Protein AF-A0AAU6WU80-F1 (afdb_monomer)

Secondary structure (DSSP, 8-state):
-PPEE-TTS-EEEEGGGTEEEEE-TTS-EEEEEE-SSS-EEEEEEE-TTS-EEEEPPPEEPP----PPP-

pLDDT: mean 88.8, std 14.7, range [45.41, 98.31]

Solvent-accessible surface area (backbone atoms only — not comparable to full-atom values): 4312 Å² total; per-residue (Å²): 134,72,74,39,60,49,98,87,69,49,66,36,36,36,63,96,64,37,30,38,43,40,62,45,100,82,74,42,71,32,36,40,40,36,61,54,104,70,34,28,33,38,41,41,45,60,48,97,87,66,51,78,74,44,73,50,73,73,42,75,48,80,77,75,76,76,73,78,86,127

Organism: NCBI:txid1854762

Mean predicted aligned error: 6.31 Å

Sequence (70 aa):
MEIKYDVNGNMTEMPDKTMTIRYNYLNLPSVVDMIIDFPFNVEYSYRADGVKLRKKAPVPLPATTRSPLR

Nearest PDB structures (foldseek):
  2fkg-assembly1_A  TM=4.484E-01  e=4.105E-01  Borreliella burgdorferi
  2gu1-assembly1_A  TM=5.470E-01  e=8.719E-01  Vibrio cholerae
  3eex-assembly1_B  TM=4.625E-01  e=2.335E+00  Borreliella burgdorferi
  2af5-assembly1_A  TM=3.870E-01  e=1.748E+00  Borreliella burgdorferi

Radius of gyration: 14.2 Å; Cα contacts (8 Å, |Δi|>4): 118; chains: 1; bounding box: 44×23×30 Å

Foldseek 3Di:
DDFDADPVRQTADDVVQCKGFDADPVRHTQKIWGDPPFTWMWGWDADPVGHTDDIDDTDTDPDPPPDPDD

Structure (mmCIF, N/CA/C/O backbone):
data_AF-A0AAU6WU80-F1
#
_entry.id   AF-A0AAU6WU80-F1
#
loop_
_atom_site.group_PDB
_atom_site.id
_atom_site.type_symbol
_atom_site.label_atom_id
_atom_site.label_alt_id
_atom_site.label_comp_id
_atom_site.label_asym_id
_atom_site.label_entity_id
_atom_site.label_seq_id
_atom_site.pdbx_PDB_ins_code
_atom_site.Cartn_x
_atom_site.Cartn_y
_atom_site.Cartn_z
_atom_site.occupancy
_atom_site.B_iso_or_equiv
_atom_site.auth_seq_id
_atom_site.auth_comp_id
_atom_site.auth_asym_id
_atom_site.auth_atom_id
_atom_site.pdbx_PDB_model_num
ATOM 1 N N . MET A 1 1 ? 6.549 -0.402 -19.931 1.00 78.88 1 MET A N 1
ATOM 2 C CA . MET A 1 1 ? 6.231 -1.284 -18.787 1.00 78.88 1 MET A CA 1
ATOM 3 C C . MET A 1 1 ? 4.781 -1.050 -18.414 1.00 78.88 1 MET A C 1
ATOM 5 O O . MET A 1 1 ? 4.299 0.051 -18.648 1.00 78.88 1 MET A O 1
ATOM 9 N N . GLU A 1 2 ? 4.096 -2.066 -17.908 1.00 92.00 2 GLU A N 1
ATOM 10 C CA . GLU A 1 2 ? 2.658 -2.020 -17.629 1.00 92.00 2 GLU A CA 1
ATOM 11 C C . GLU A 1 2 ? 2.392 -1.858 -16.128 1.00 92.00 2 GLU A C 1
ATOM 13 O O . GLU A 1 2 ? 3.171 -2.341 -15.305 1.00 92.00 2 GLU A O 1
ATOM 18 N N . ILE A 1 3 ? 1.301 -1.173 -15.781 1.00 96.31 3 ILE A N 1
ATOM 19 C CA . ILE A 1 3 ? 0.789 -1.110 -14.409 1.00 96.31 3 ILE A CA 1
ATOM 20 C C . ILE A 1 3 ? 0.125 -2.450 -14.087 1.00 96.31 3 ILE A C 1
ATOM 22 O O . ILE A 1 3 ? -0.732 -2.906 -14.841 1.00 96.31 3 ILE A O 1
ATOM 26 N N . LYS A 1 4 ? 0.493 -3.074 -12.967 1.00 97.62 4 LYS A N 1
ATOM 27 C CA . LYS A 1 4 ? -0.101 -4.353 -12.556 1.00 97.62 4 LYS A CA 1
ATOM 28 C C . LYS A 1 4 ? -1.233 -4.156 -11.564 1.00 97.62 4 LYS A C 1
ATOM 30 O O . LYS A 1 4 ? -1.210 -3.228 -10.754 1.00 97.62 4 LYS A O 1
ATOM 35 N N . TYR A 1 5 ? -2.174 -5.092 -11.597 1.00 97.94 5 TYR A N 1
ATOM 36 C CA . TYR A 1 5 ? -3.334 -5.130 -10.719 1.00 97.94 5 TYR A CA 1
ATOM 37 C C . TYR A 1 5 ? -3.492 -6.517 -10.090 1.00 97.94 5 TYR A C 1
ATOM 39 O O . TYR A 1 5 ? -3.085 -7.521 -10.678 1.00 97.94 5 TYR A O 1
ATOM 47 N N . ASP A 1 6 ? -4.068 -6.574 -8.891 1.00 97.00 6 ASP A N 1
ATOM 48 C CA . ASP A 1 6 ? -4.538 -7.820 -8.285 1.00 97.00 6 ASP A CA 1
ATOM 49 C C . ASP A 1 6 ? -5.939 -8.215 -8.797 1.00 97.00 6 ASP A C 1
ATOM 51 O O . ASP A 1 6 ? -6.569 -7.507 -9.585 1.00 97.00 6 ASP A O 1
ATOM 55 N N . VAL A 1 7 ? -6.446 -9.361 -8.332 1.00 97.56 7 VAL A N 1
ATOM 56 C CA . 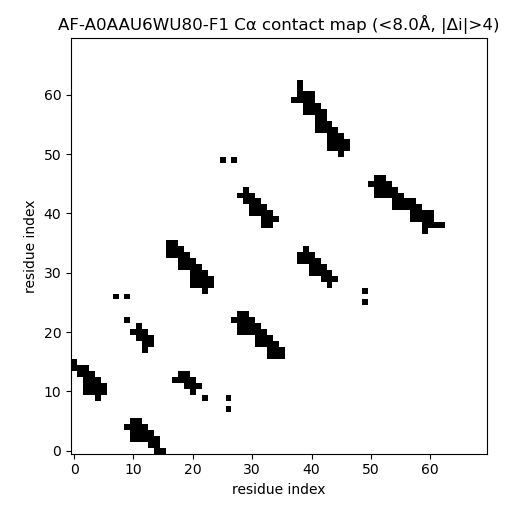VAL A 1 7 ? -7.766 -9.899 -8.716 1.00 97.56 7 VAL A CA 1
ATOM 57 C C . VAL A 1 7 ? -8.948 -9.029 -8.269 1.00 97.56 7 VAL A C 1
ATOM 59 O O . VAL A 1 7 ? -10.035 -9.157 -8.825 1.00 97.56 7 VAL A O 1
ATOM 62 N N . ASN A 1 8 ? -8.744 -8.148 -7.286 1.00 97.12 8 ASN A N 1
ATOM 63 C CA . ASN A 1 8 ? -9.750 -7.206 -6.796 1.00 97.12 8 ASN A CA 1
ATOM 64 C C . ASN A 1 8 ? -9.705 -5.872 -7.564 1.00 97.12 8 ASN A C 1
ATOM 66 O O . ASN A 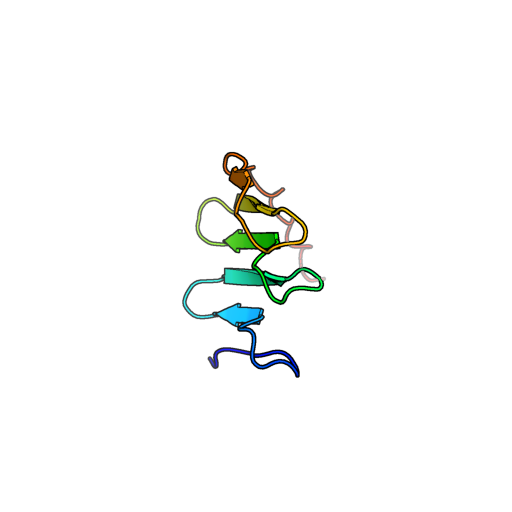1 8 ? -10.501 -4.977 -7.280 1.00 97.12 8 ASN A O 1
ATOM 70 N N . GLY A 1 9 ? -8.784 -5.726 -8.524 1.00 97.56 9 GLY A N 1
ATOM 71 C CA . GLY A 1 9 ? -8.587 -4.506 -9.302 1.00 97.56 9 GLY A CA 1
ATOM 72 C C . GLY A 1 9 ? -7.746 -3.444 -8.591 1.00 97.56 9 GLY A C 1
ATOM 73 O O . GLY A 1 9 ? -7.699 -2.302 -9.052 1.00 97.56 9 GLY A O 1
ATOM 74 N N . ASN A 1 10 ? -7.065 -3.780 -7.492 1.00 98.31 10 ASN A N 1
ATOM 75 C CA . ASN A 1 10 ? -6.140 -2.854 -6.849 1.00 98.31 10 ASN A CA 1
ATOM 76 C C . ASN A 1 10 ? -4.804 -2.830 -7.592 1.00 98.31 10 ASN A C 1
ATOM 78 O O . ASN A 1 10 ? -4.269 -3.875 -7.954 1.00 98.31 10 ASN A O 1
ATOM 82 N N . MET A 1 11 ? -4.225 -1.646 -7.772 1.00 97.62 11 MET A N 1
ATOM 83 C CA . MET A 1 11 ? -2.922 -1.486 -8.420 1.00 97.62 11 MET A CA 1
ATOM 84 C C . MET A 1 11 ? -1.785 -1.974 -7.516 1.00 97.62 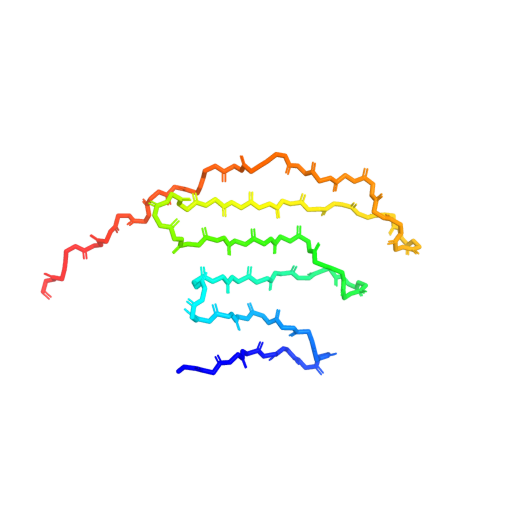11 MET A C 1
ATOM 86 O O . MET A 1 11 ? -1.534 -1.373 -6.479 1.00 97.62 11 MET A O 1
ATOM 90 N N . THR A 1 12 ? -1.043 -3.000 -7.922 1.00 97.19 12 THR A N 1
ATOM 91 C CA . THR A 1 12 ? 0.046 -3.584 -7.120 1.00 97.19 12 THR A CA 1
ATOM 92 C C . THR A 1 12 ? 1.429 -3.062 -7.495 1.00 97.19 12 THR A C 1
ATOM 94 O O . THR A 1 12 ? 2.290 -2.943 -6.622 1.00 97.19 12 THR A O 1
ATOM 97 N N . GLU A 1 13 ? 1.648 -2.701 -8.762 1.00 96.50 13 GLU A N 1
ATOM 98 C CA . GLU A 1 13 ? 2.946 -2.231 -9.258 1.00 96.50 13 GLU A CA 1
ATOM 99 C C . GLU A 1 13 ? 2.789 -1.109 -10.292 1.00 96.50 13 GLU A C 1
ATOM 101 O O . GLU A 1 13 ? 1.972 -1.200 -11.208 1.00 96.50 13 GLU A O 1
ATOM 106 N N . MET A 1 14 ? 3.629 -0.079 -10.176 1.00 94.81 14 MET A N 1
ATOM 107 C CA . MET A 1 14 ? 3.753 1.040 -11.112 1.00 94.81 14 MET A CA 1
ATOM 108 C C . MET A 1 14 ? 5.240 1.192 -11.491 1.00 94.81 14 MET A C 1
ATOM 110 O O . MET A 1 14 ? 5.986 1.898 -10.803 1.00 94.81 14 MET A O 1
ATOM 114 N N . PRO A 1 15 ? 5.712 0.466 -12.527 1.00 91.06 15 PRO A N 1
ATOM 115 C CA . PRO A 1 15 ? 7.145 0.324 -12.797 1.00 91.06 15 PRO A CA 1
ATOM 116 C C . PRO A 1 15 ? 7.846 1.610 -13.247 1.00 91.06 15 PRO A C 1
ATOM 118 O O . PRO A 1 15 ? 9.017 1.802 -12.937 1.00 91.06 15 PRO A O 1
ATOM 121 N N . ASP A 1 16 ? 7.136 2.503 -13.939 1.00 90.00 16 ASP A N 1
ATOM 122 C CA . ASP A 1 16 ? 7.622 3.832 -14.341 1.00 90.00 16 ASP A CA 1
ATOM 123 C C . ASP A 1 16 ? 7.992 4.716 -13.141 1.00 90.00 16 ASP A C 1
ATOM 125 O O . ASP A 1 16 ? 8.846 5.590 -13.260 1.00 90.00 16 ASP A O 1
ATOM 129 N N . LYS A 1 17 ? 7.381 4.461 -11.980 1.00 87.12 17 LYS A N 1
ATOM 130 C CA . LYS A 1 17 ? 7.658 5.163 -10.719 1.00 87.12 17 LYS A CA 1
ATOM 131 C C . LYS A 1 17 ? 8.375 4.297 -9.691 1.00 87.12 17 LYS A C 1
ATOM 133 O O . LYS A 1 17 ? 8.427 4.691 -8.528 1.00 87.12 17 LYS A O 1
ATOM 138 N N . THR A 1 18 ? 8.834 3.108 -10.103 1.00 92.56 18 THR A N 1
ATOM 139 C CA . THR A 1 18 ? 9.465 2.105 -9.231 1.00 92.56 18 THR A CA 1
ATOM 140 C C . THR A 1 18 ? 8.735 1.955 -7.893 1.00 92.56 18 THR A C 1
ATOM 142 O O . THR A 1 18 ? 9.334 1.969 -6.817 1.00 92.56 18 THR A O 1
ATOM 145 N N . MET A 1 19 ? 7.406 1.849 -7.970 1.00 93.56 19 MET A N 1
ATOM 146 C CA . MET A 1 19 ? 6.519 1.860 -6.812 1.00 93.56 19 MET A CA 1
ATOM 147 C C . MET A 1 19 ? 5.707 0.570 -6.738 1.00 93.56 19 MET A C 1
ATOM 149 O O . MET A 1 19 ? 5.177 0.101 -7.749 1.00 93.56 19 MET A O 1
ATOM 153 N N . THR A 1 20 ? 5.552 0.040 -5.527 1.00 95.94 20 THR A N 1
ATOM 154 C CA . THR A 1 20 ? 4.672 -1.099 -5.242 1.00 95.94 20 THR A CA 1
ATOM 155 C C . THR A 1 20 ? 3.714 -0.771 -4.108 1.00 95.94 20 THR A C 1
ATOM 157 O O . THR A 1 20 ? 4.068 -0.050 -3.172 1.00 95.94 20 THR A O 1
ATOM 160 N N . ILE A 1 21 ? 2.497 -1.308 -4.176 1.00 97.19 21 ILE A N 1
ATOM 161 C CA . ILE A 1 21 ? 1.461 -1.073 -3.168 1.00 97.19 21 ILE A CA 1
ATOM 162 C C . ILE A 1 21 ? 0.941 -2.409 -2.655 1.00 97.19 21 ILE A C 1
ATOM 164 O O . ILE A 1 21 ? 0.590 -3.308 -3.417 1.00 97.19 21 ILE A O 1
ATO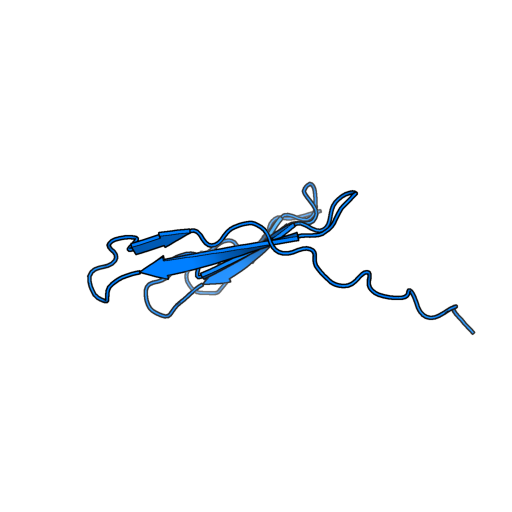M 168 N N . ARG A 1 22 ? 0.873 -2.517 -1.331 1.00 97.50 22 ARG A N 1
ATOM 169 C CA . ARG A 1 22 ? 0.235 -3.618 -0.613 1.00 97.50 22 ARG A CA 1
ATOM 170 C C . ARG A 1 22 ? -1.061 -3.123 0.005 1.00 97.50 22 ARG A C 1
ATOM 172 O O . ARG A 1 22 ? -1.140 -1.980 0.455 1.00 97.50 22 ARG A O 1
ATOM 179 N N . TYR A 1 23 ? -2.056 -3.997 0.061 1.00 98.19 23 TYR A N 1
ATOM 180 C CA . TYR A 1 23 ? -3.395 -3.679 0.547 1.00 98.19 23 TYR A CA 1
ATOM 181 C C . TYR A 1 23 ? -3.754 -4.529 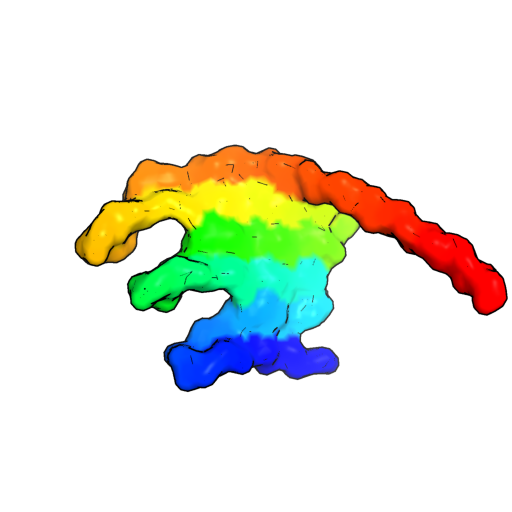1.764 1.00 98.19 23 TYR A C 1
ATOM 183 O O . TYR A 1 23 ? -3.165 -5.582 2.006 1.00 98.19 23 TYR A O 1
ATOM 191 N N . ASN A 1 24 ? -4.692 -4.042 2.573 1.00 96.88 24 ASN A N 1
ATOM 192 C CA . ASN A 1 24 ? -5.322 -4.830 3.630 1.00 96.88 24 ASN A CA 1
ATOM 193 C C . ASN A 1 24 ? -6.599 -5.528 3.117 1.00 96.88 24 ASN A C 1
ATOM 195 O O . ASN A 1 24 ? -7.004 -5.345 1.972 1.00 96.88 24 ASN A O 1
ATOM 199 N N . TYR A 1 25 ? -7.275 -6.281 3.989 1.00 96.06 25 TYR A N 1
ATOM 200 C CA . TYR A 1 25 ? -8.521 -6.995 3.669 1.00 96.06 25 TYR A CA 1
ATOM 201 C C . TYR A 1 25 ? -9.697 -6.099 3.227 1.00 96.06 25 TYR A C 1
ATOM 203 O O . TYR A 1 25 ? -10.685 -6.615 2.718 1.00 96.06 25 TYR A O 1
ATOM 211 N N . LEU A 1 26 ? -9.607 -4.776 3.412 1.00 97.44 26 LEU A N 1
ATOM 212 C CA . LEU A 1 26 ? -10.600 -3.796 2.953 1.00 97.44 26 LEU A CA 1
ATOM 213 C C . LEU A 1 26 ? -10.219 -3.158 1.606 1.00 97.44 26 LEU A C 1
ATOM 215 O O . LEU A 1 26 ? -10.816 -2.154 1.227 1.00 97.44 26 LEU A O 1
ATO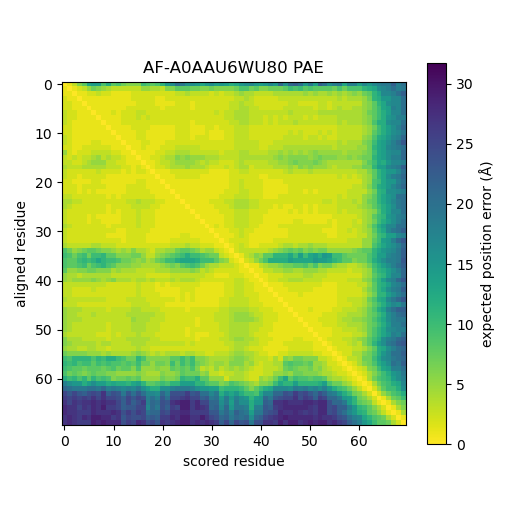M 219 N N . ASN A 1 27 ? -9.205 -3.686 0.908 1.00 98.06 27 ASN A N 1
ATOM 220 C CA . ASN A 1 27 ? -8.641 -3.094 -0.310 1.00 98.06 27 ASN A CA 1
ATOM 221 C C . ASN A 1 27 ? -8.113 -1.659 -0.096 1.00 98.06 27 ASN A C 1
AT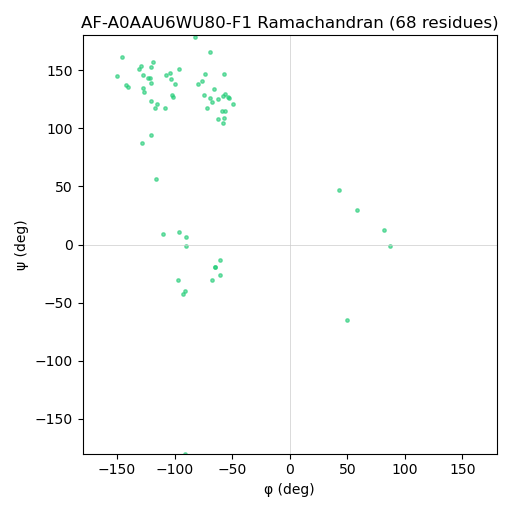OM 223 O O . ASN A 1 27 ? -8.080 -0.840 -1.012 1.00 98.06 27 ASN A O 1
ATOM 227 N N . LEU A 1 28 ? -7.659 -1.336 1.122 1.00 98.19 28 LEU A N 1
ATOM 228 C CA . LEU A 1 28 ? -7.035 -0.047 1.438 1.00 98.19 28 LEU A CA 1
ATOM 229 C C . LEU A 1 28 ? -5.504 -0.184 1.454 1.00 98.19 28 LEU A C 1
ATOM 231 O O . LEU A 1 28 ? -5.007 -1.171 2.007 1.00 98.19 28 LEU A O 1
ATOM 235 N N . PRO A 1 29 ? -4.741 0.783 0.901 1.00 97.75 29 PRO A N 1
ATOM 236 C CA . PRO A 1 29 ? -3.280 0.716 0.867 1.00 97.75 29 PRO A CA 1
ATOM 237 C C . PRO A 1 29 ? -2.692 0.612 2.274 1.00 97.75 29 PRO A C 1
ATOM 239 O O . PRO A 1 29 ? -2.808 1.550 3.053 1.00 97.75 29 PRO A O 1
ATOM 242 N N . SER A 1 30 ? -2.049 -0.500 2.611 1.00 97.75 30 SER A N 1
ATOM 243 C CA . SER A 1 30 ? -1.408 -0.712 3.911 1.00 97.75 30 SER A CA 1
ATOM 244 C C . SER A 1 30 ? 0.051 -0.272 3.895 1.00 97.75 30 SER A C 1
ATOM 246 O O . SER A 1 30 ? 0.505 0.366 4.846 1.00 97.75 30 SER A O 1
ATOM 248 N N . VAL A 1 31 ? 0.767 -0.547 2.803 1.00 96.88 31 VAL A N 1
ATOM 249 C CA . VAL A 1 31 ? 2.154 -0.120 2.612 1.00 96.88 31 VAL A CA 1
ATOM 250 C C . VAL A 1 31 ? 2.379 0.310 1.171 1.00 96.88 31 VAL A C 1
ATOM 252 O O . VAL A 1 31 ? 1.950 -0.371 0.242 1.00 96.88 31 VAL A O 1
ATOM 255 N N . VAL A 1 32 ? 3.066 1.435 0.999 1.00 95.56 32 VAL A N 1
ATOM 256 C CA . VAL A 1 32 ? 3.549 1.920 -0.294 1.00 95.56 32 VAL A CA 1
ATOM 257 C C . VAL A 1 32 ? 5.065 1.957 -0.228 1.00 95.56 32 VAL A C 1
ATOM 259 O O . VAL A 1 32 ? 5.612 2.701 0.584 1.00 95.56 32 VAL A O 1
ATOM 262 N N . ASP A 1 33 ? 5.722 1.165 -1.066 1.00 94.88 33 ASP A N 1
ATOM 263 C CA . ASP A 1 33 ? 7.176 1.146 -1.198 1.00 94.88 33 ASP A CA 1
ATOM 264 C C . ASP A 1 33 ? 7.554 1.948 -2.450 1.00 94.88 33 ASP A C 1
ATOM 266 O O . ASP A 1 33 ? 7.021 1.707 -3.535 1.00 94.88 33 ASP A O 1
ATOM 270 N N . MET A 1 34 ? 8.450 2.921 -2.296 1.00 92.19 34 MET A N 1
ATOM 271 C CA . MET A 1 34 ? 8.998 3.726 -3.383 1.00 92.19 34 MET A CA 1
ATOM 272 C C . MET A 1 34 ? 10.488 3.430 -3.491 1.00 92.19 34 MET A C 1
ATOM 274 O O . MET A 1 34 ? 11.233 3.620 -2.532 1.00 92.19 34 MET A O 1
ATOM 278 N N . ILE A 1 35 ? 10.917 2.946 -4.653 1.00 87.56 35 ILE A N 1
ATOM 279 C CA . ILE A 1 35 ? 12.275 2.456 -4.896 1.00 87.56 35 ILE A CA 1
ATOM 280 C C . ILE A 1 35 ? 12.942 3.357 -5.942 1.00 87.56 35 ILE A C 1
ATOM 282 O O . ILE A 1 35 ? 13.356 2.912 -7.013 1.00 87.56 35 ILE A O 1
ATOM 286 N N . ILE A 1 36 ? 13.000 4.659 -5.658 1.00 82.44 36 ILE A N 1
ATOM 287 C CA . ILE A 1 36 ? 13.705 5.652 -6.479 1.00 82.44 36 ILE A CA 1
ATOM 288 C C . ILE A 1 36 ? 14.659 6.447 -5.595 1.00 82.44 36 ILE A C 1
ATOM 290 O O . ILE A 1 36 ? 14.253 6.839 -4.506 1.00 82.44 36 ILE A O 1
ATOM 294 N N . ASP A 1 37 ? 15.895 6.653 -6.063 1.00 80.88 37 ASP A N 1
ATOM 295 C CA . ASP A 1 37 ? 17.006 7.412 -5.455 1.00 80.88 37 ASP A CA 1
ATOM 296 C C . ASP A 1 37 ? 17.327 7.091 -3.980 1.00 80.88 37 ASP A C 1
ATOM 298 O O . ASP A 1 37 ? 18.388 6.550 -3.670 1.00 80.88 37 ASP A O 1
ATOM 302 N N . PHE A 1 38 ? 16.393 7.376 -3.078 1.00 82.19 38 PHE A N 1
ATOM 303 C CA . PHE A 1 38 ? 16.397 7.037 -1.662 1.00 82.19 38 PHE A CA 1
ATOM 304 C C . PHE A 1 38 ? 15.166 6.180 -1.367 1.00 82.19 38 PHE A C 1
ATOM 306 O O . PHE A 1 38 ? 14.088 6.728 -1.137 1.00 82.19 38 PHE A O 1
ATOM 313 N N . PRO A 1 39 ? 15.284 4.844 -1.397 1.00 89.62 39 PRO A N 1
ATOM 314 C CA . PRO A 1 39 ? 14.124 3.988 -1.264 1.00 89.62 39 PRO A CA 1
ATOM 315 C C . PRO A 1 39 ? 13.520 4.138 0.136 1.00 89.62 39 PRO A C 1
ATOM 317 O O . PRO A 1 39 ? 14.232 4.131 1.142 1.00 89.62 39 PRO A O 1
ATOM 320 N N . PHE A 1 40 ? 12.203 4.277 0.210 1.00 91.00 40 PHE A N 1
ATOM 321 C CA . PHE A 1 40 ? 11.473 4.400 1.467 1.00 91.00 40 PHE A CA 1
ATOM 322 C C . PHE A 1 40 ? 10.115 3.722 1.369 1.00 91.00 40 PHE A C 1
ATOM 324 O O . PHE A 1 40 ? 9.581 3.520 0.277 1.00 91.00 40 PHE A O 1
ATOM 331 N N . ASN A 1 41 ? 9.525 3.424 2.520 1.00 93.62 41 ASN A N 1
ATOM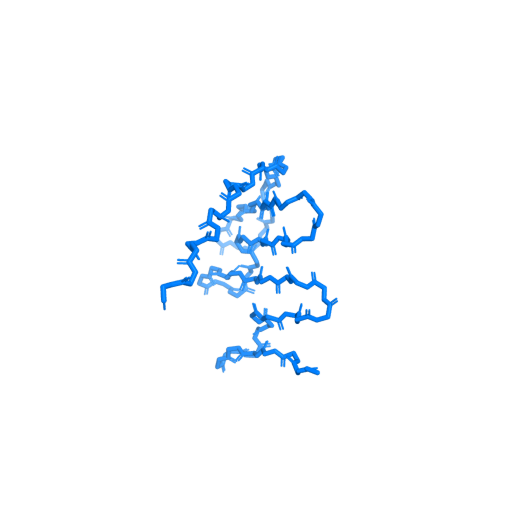 332 C CA . ASN A 1 41 ? 8.143 2.985 2.589 1.00 93.62 41 ASN A CA 1
ATOM 333 C C . ASN A 1 41 ? 7.279 3.914 3.436 1.00 93.62 41 ASN A C 1
ATOM 335 O O . ASN A 1 41 ? 7.744 4.562 4.370 1.00 93.62 41 ASN A O 1
ATOM 339 N N . VAL A 1 42 ? 5.990 3.951 3.117 1.00 94.94 42 VAL A N 1
ATOM 340 C CA . VAL A 1 42 ? 4.962 4.632 3.902 1.00 94.94 42 VAL A CA 1
ATOM 341 C C . VAL A 1 42 ? 3.924 3.610 4.321 1.00 94.94 42 VAL A C 1
ATOM 343 O O . VAL A 1 42 ? 3.312 2.958 3.477 1.00 94.94 42 VAL A O 1
ATOM 346 N N . GLU A 1 43 ? 3.688 3.503 5.624 1.00 97.00 43 GLU A N 1
ATOM 347 C CA . GLU A 1 43 ? 2.663 2.617 6.170 1.00 97.00 43 GLU A CA 1
ATOM 348 C C . GLU A 1 43 ? 1.423 3.395 6.599 1.00 97.00 43 GLU A C 1
ATOM 350 O O . GLU A 1 43 ? 1.506 4.474 7.201 1.00 97.00 43 GLU A O 1
ATOM 355 N N . TYR A 1 44 ? 0.263 2.795 6.365 1.00 97.75 44 TYR A N 1
ATOM 356 C CA . TYR A 1 44 ? -1.025 3.322 6.781 1.00 97.75 44 TYR A CA 1
ATOM 357 C C . TYR A 1 44 ? -1.759 2.311 7.655 1.00 97.75 44 TYR A C 1
ATOM 359 O O . TYR A 1 44 ? -1.725 1.105 7.423 1.00 97.75 44 TYR A O 1
ATOM 367 N N . SER A 1 45 ? -2.471 2.820 8.656 1.00 97.69 45 SER A N 1
ATOM 368 C CA . SER A 1 45 ? -3.407 2.025 9.448 1.00 97.69 45 SER A CA 1
ATOM 369 C C . SER A 1 45 ? -4.802 2.617 9.35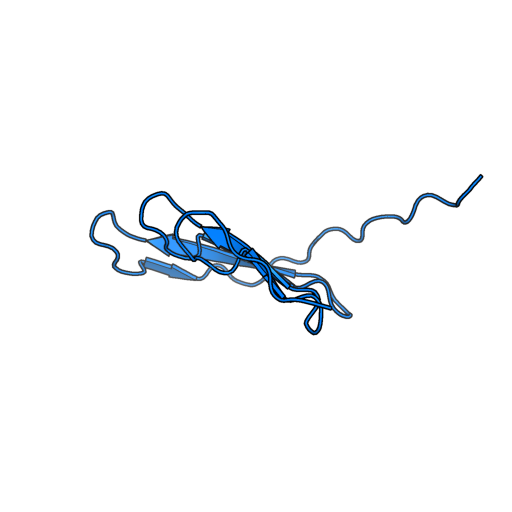9 1.00 97.69 45 SER A C 1
ATOM 371 O O . SER A 1 45 ? -4.970 3.840 9.366 1.00 97.69 45 SER A O 1
ATOM 373 N N . TYR A 1 46 ? -5.794 1.740 9.335 1.00 98.25 46 TYR A N 1
ATOM 374 C CA . TYR A 1 46 ? -7.200 2.083 9.199 1.00 98.25 46 TYR A CA 1
ATOM 375 C C . TYR A 1 46 ? -7.992 1.397 10.302 1.00 98.25 46 TYR A C 1
ATOM 377 O O . TYR A 1 46 ? -7.587 0.352 10.814 1.00 98.25 46 TYR A O 1
ATOM 385 N N . ARG A 1 47 ? -9.125 1.991 10.652 1.00 97.81 47 ARG A N 1
ATOM 386 C CA . ARG A 1 47 ? -10.184 1.307 11.390 1.00 97.81 47 ARG A CA 1
ATOM 387 C C . ARG A 1 47 ? -10.852 0.252 10.507 1.00 97.81 47 ARG A C 1
ATOM 389 O O . ARG A 1 47 ? -10.724 0.278 9.284 1.00 97.81 47 ARG A O 1
ATOM 396 N N . ALA A 1 48 ? -11.619 -0.633 11.140 1.00 97.19 48 ALA A N 1
ATOM 397 C CA . ALA A 1 48 ? -12.405 -1.655 10.449 1.00 97.19 48 ALA A CA 1
ATOM 398 C C . ALA A 1 48 ? -13.524 -1.079 9.554 1.00 97.19 48 ALA A C 1
ATOM 400 O O . ALA A 1 48 ? -13.984 -1.762 8.649 1.00 97.19 48 ALA A O 1
ATOM 401 N N . ASP A 1 49 ? -13.934 0.174 9.770 1.00 97.31 49 ASP A N 1
ATOM 402 C CA . ASP A 1 49 ? -14.892 0.904 8.925 1.00 97.31 49 ASP A CA 1
ATOM 403 C C . ASP A 1 49 ? -14.228 1.691 7.779 1.00 97.31 49 ASP A C 1
ATOM 405 O O . ASP A 1 49 ? -14.887 2.451 7.076 1.00 97.31 49 ASP A O 1
ATOM 409 N N . GLY A 1 50 ? -12.914 1.536 7.592 1.00 97.88 50 GLY A N 1
ATOM 410 C CA . GLY A 1 50 ? -12.162 2.157 6.503 1.00 97.88 50 GLY A CA 1
ATOM 411 C C . GLY A 1 50 ? -11.637 3.568 6.783 1.00 97.88 50 GLY A C 1
ATOM 412 O O . GLY A 1 50 ? -10.917 4.124 5.951 1.00 97.88 50 GLY A O 1
ATOM 413 N N . VAL A 1 51 ? -11.900 4.150 7.959 1.00 98.25 51 VAL A N 1
ATOM 414 C CA . VAL A 1 51 ? -11.340 5.462 8.325 1.00 98.25 51 VAL A CA 1
ATOM 415 C C . VAL A 1 51 ? -9.827 5.354 8.541 1.00 98.25 51 VAL A C 1
ATOM 417 O O . VAL A 1 51 ? -9.352 4.547 9.346 1.00 98.25 51 VAL A O 1
ATOM 420 N N . LYS A 1 52 ? -9.045 6.195 7.850 1.00 97.69 52 LYS A N 1
ATOM 421 C CA . LYS A 1 52 ? -7.586 6.276 8.030 1.00 97.69 52 LYS A CA 1
ATOM 422 C C . LYS A 1 52 ? -7.258 6.836 9.415 1.00 97.69 52 LYS A C 1
ATOM 424 O O . LYS A 1 52 ? -7.638 7.954 9.736 1.00 97.69 52 LYS A O 1
ATOM 429 N N . LEU A 1 53 ? -6.505 6.075 10.206 1.00 97.56 53 LEU A N 1
ATOM 430 C CA . LEU A 1 53 ? -6.064 6.472 11.547 1.00 97.56 53 LEU A CA 1
ATOM 431 C C . LEU A 1 53 ? -4.696 7.145 11.535 1.00 97.56 53 LEU A C 1
ATOM 433 O O . LEU A 1 53 ? -4.467 8.111 12.255 1.00 97.56 53 LEU A O 1
ATOM 437 N N . ARG A 1 54 ? -3.757 6.597 10.758 1.00 97.25 54 ARG A N 1
ATOM 438 C CA . ARG A 1 54 ? -2.363 7.045 10.786 1.00 97.25 54 ARG A CA 1
ATOM 439 C C . ARG A 1 54 ? -1.694 6.864 9.435 1.00 97.25 54 ARG A C 1
ATOM 441 O O . ARG A 1 54 ? -1.927 5.873 8.746 1.00 97.25 54 ARG A O 1
ATOM 448 N N . LYS A 1 55 ? -0.813 7.811 9.119 1.00 96.69 55 LYS A N 1
ATOM 449 C CA . LYS A 1 55 ? 0.289 7.673 8.166 1.00 96.69 55 LYS A CA 1
ATOM 450 C C . LYS A 1 55 ? 1.573 7.643 8.991 1.00 96.69 55 LYS A C 1
ATOM 452 O O . LYS A 1 55 ? 1.843 8.607 9.706 1.00 96.69 55 LYS A O 1
ATOM 457 N N . LYS A 1 56 ? 2.327 6.546 8.955 1.00 94.56 56 LYS A N 1
ATOM 458 C CA . LYS A 1 56 ? 3.662 6.524 9.563 1.00 94.56 56 LYS A CA 1
ATOM 459 C C . LYS A 1 56 ? 4.622 7.328 8.689 1.00 94.56 56 LYS A C 1
ATOM 461 O O . LYS A 1 56 ? 4.453 7.383 7.469 1.00 94.56 56 LYS A O 1
ATOM 466 N N . ALA A 1 57 ? 5.589 7.984 9.327 1.00 86.88 57 ALA A N 1
ATOM 467 C CA . ALA A 1 57 ? 6.639 8.699 8.613 1.00 86.88 57 ALA A CA 1
ATOM 468 C C . ALA A 1 57 ? 7.379 7.737 7.666 1.00 86.88 57 ALA A C 1
ATOM 470 O O . ALA A 1 57 ? 7.490 6.556 8.007 1.00 86.88 57 ALA A O 1
ATOM 471 N N . PRO A 1 58 ? 7.857 8.220 6.505 1.00 87.25 58 PRO A N 1
ATOM 472 C CA . PRO A 1 58 ? 8.657 7.406 5.607 1.00 87.25 58 PRO A CA 1
ATOM 473 C C . PRO A 1 58 ? 9.835 6.773 6.347 1.00 87.25 58 PRO A C 1
ATOM 475 O O . PRO A 1 58 ? 10.600 7.489 6.995 1.00 87.25 58 PRO A O 1
ATOM 478 N N . VAL A 1 59 ? 9.970 5.452 6.265 1.00 83.88 59 VAL A N 1
ATOM 479 C CA . VAL A 1 59 ? 11.139 4.750 6.801 1.00 83.88 59 VAL A CA 1
ATOM 480 C C . VAL A 1 59 ? 12.048 4.407 5.624 1.00 83.88 59 VAL A C 1
ATOM 482 O O . VAL A 1 59 ? 11.559 3.858 4.634 1.00 83.88 59 VAL A O 1
ATOM 485 N N . PRO A 1 60 ? 13.349 4.744 5.679 1.00 85.69 60 PRO A N 1
ATOM 486 C CA . PRO A 1 60 ? 14.294 4.321 4.657 1.00 85.69 60 PRO A CA 1
ATOM 487 C C . PRO A 1 60 ? 14.286 2.799 4.530 1.00 85.69 60 PRO A C 1
ATOM 489 O O . PRO A 1 60 ? 14.412 2.079 5.523 1.00 85.69 60 PRO A O 1
ATOM 492 N N . LEU A 1 61 ? 14.145 2.309 3.306 1.00 77.88 61 LEU A N 1
ATOM 493 C CA . LEU A 1 61 ? 14.294 0.893 3.022 1.00 77.88 61 LEU A CA 1
ATOM 494 C C . LEU A 1 61 ? 15.789 0.550 3.034 1.00 77.88 61 LEU A C 1
ATOM 496 O O . LEU A 1 61 ? 16.604 1.339 2.543 1.00 77.88 61 LEU A O 1
ATOM 500 N N . PRO A 1 62 ? 16.183 -0.616 3.575 1.00 78.31 62 PRO A N 1
ATOM 501 C CA . PRO A 1 62 ? 17.563 -1.061 3.480 1.00 78.31 62 PRO A CA 1
ATOM 502 C C . PRO A 1 62 ? 17.949 -1.150 2.002 1.00 78.31 62 PRO A C 1
ATOM 504 O O . PRO A 1 62 ? 17.251 -1.785 1.209 1.00 78.31 62 PRO A O 1
ATOM 507 N N . ALA A 1 63 ? 19.057 -0.505 1.628 1.00 65.00 63 ALA A N 1
ATOM 508 C CA . ALA A 1 63 ? 19.594 -0.612 0.281 1.00 65.00 63 ALA A CA 1
ATOM 509 C C . ALA A 1 63 ? 19.835 -2.096 -0.020 1.00 65.00 63 ALA A C 1
ATOM 511 O O . ALA A 1 63 ? 20.656 -2.741 0.633 1.00 65.00 63 ALA A O 1
ATOM 512 N N . THR A 1 64 ? 19.098 -2.657 -0.979 1.00 56.06 64 THR A N 1
ATOM 513 C CA . THR A 1 64 ? 19.334 -4.028 -1.426 1.00 56.06 64 THR A CA 1
ATOM 514 C C . THR A 1 64 ? 20.745 -4.071 -2.001 1.00 56.06 64 THR A C 1
ATOM 516 O O . THR A 1 64 ? 21.006 -3.495 -3.059 1.00 56.06 64 THR A O 1
ATOM 519 N N . THR A 1 65 ? 21.680 -4.702 -1.289 1.00 46.88 65 THR A N 1
ATOM 520 C CA . THR A 1 65 ? 23.016 -4.986 -1.810 1.00 46.88 65 THR A CA 1
ATOM 521 C C . THR A 1 65 ? 22.818 -5.826 -3.062 1.00 46.88 65 THR A C 1
ATOM 523 O O . THR A 1 65 ? 22.445 -6.994 -2.973 1.00 46.88 65 THR A O 1
ATOM 526 N N . ARG A 1 66 ? 22.985 -5.224 -4.244 1.00 46.34 66 ARG A N 1
ATOM 527 C CA . ARG A 1 66 ? 23.001 -5.971 -5.501 1.00 46.34 66 ARG A CA 1
ATOM 528 C C . ARG A 1 66 ? 24.120 -6.999 -5.365 1.00 46.34 66 ARG A C 1
ATOM 530 O O . ARG A 1 66 ? 25.287 -6.618 -5.301 1.00 46.34 66 ARG A O 1
ATOM 537 N N . SER A 1 67 ? 23.769 -8.277 -5.238 1.00 45.41 67 SER A N 1
ATOM 538 C CA . SER A 1 67 ? 24.747 -9.358 -5.289 1.00 45.41 67 SER A CA 1
ATOM 539 C C . SER A 1 67 ? 25.543 -9.191 -6.587 1.00 45.41 67 SER A C 1
ATOM 541 O O . SER A 1 67 ? 24.917 -9.036 -7.640 1.00 45.41 67 SER A O 1
ATOM 543 N N . PRO A 1 68 ? 26.886 -9.152 -6.553 1.00 50.06 68 PRO A N 1
ATOM 544 C CA . PRO A 1 68 ? 27.648 -9.112 -7.787 1.00 50.06 68 PRO A CA 1
ATOM 545 C C . PRO A 1 68 ? 27.345 -10.399 -8.555 1.00 50.06 68 PRO A C 1
ATOM 547 O O . PRO A 1 68 ? 27.459 -11.496 -8.004 1.00 50.06 68 PRO A O 1
ATOM 550 N N . LEU A 1 69 ? 26.900 -10.240 -9.802 1.00 53.06 69 LEU A N 1
ATOM 551 C CA . LEU A 1 69 ? 26.783 -11.327 -10.770 1.00 53.06 69 LEU A CA 1
ATOM 552 C C . LEU A 1 69 ? 28.116 -12.095 -10.777 1.00 53.06 69 LEU A C 1
ATOM 554 O O . LEU A 1 69 ? 29.167 -11.491 -11.000 1.00 53.06 69 LEU A O 1
ATOM 558 N N . ARG A 1 70 ? 28.062 -13.391 -10.461 1.00 46.66 70 ARG A N 1
ATOM 559 C CA . ARG A 1 70 ? 29.126 -14.350 -10.778 1.00 46.66 70 ARG A CA 1
ATOM 560 C C . ARG A 1 70 ? 28.886 -14.908 -12.168 1.00 46.66 70 ARG A C 1
ATOM 562 O O . ARG A 1 70 ? 27.697 -15.111 -12.498 1.00 46.66 70 ARG A O 1
#